Protein AF-A0A2H0ETS0-F1 (afdb_monomer_lite)

Foldseek 3Di:
DDPVVVVVVVCCVPPVVVCVVPDPDLPVVQVVLLVCQVVPQDAPPQWDWDWDDDVVTDIDIAHPDADPPDDDDDDDDDPVRHDDCSNCVRVRNVVRVVPD

Radius of gyration: 15.78 Å; chains: 1; bounding box: 28×43×41 Å

Secondary structure (DSSP, 8-state):
--HHHHHHHHHIIIIIHHHHHT---HHHHHHHHHHHHHHH-PPPTTEEEEEE-SSS-EEEEEES---TT--------STTTS--HHHHHHHHHHHHHHH-

pLDDT: mean 93.62, std 4.69, range [65.69, 97.56]

Sequence (100 aa):
MSLQLSALSLFLRLVNKPGLARASDLSALRARLERIAPLVFRAPPGAVFAEEAGPPHLLWARVGETAPGRAILYLHGGGFVMGSPRTHRHLAAALAGAAG

Structure (mmCIF, N/CA/C/O backbone):
data_AF-A0A2H0ETS0-F1
#
_entry.id   AF-A0A2H0ETS0-F1
#
loop_
_atom_site.group_PDB
_atom_site.id
_atom_site.type_symbol
_atom_site.label_atom_id
_atom_site.label_alt_id
_atom_site.label_comp_id
_atom_site.label_asym_id
_atom_site.label_entity_id
_atom_site.label_seq_id
_atom_site.pdbx_PDB_ins_code
_atom_site.Cartn_x
_atom_site.Cartn_y
_atom_site.Cartn_z
_atom_site.occupancy
_atom_site.B_iso_or_equiv
_atom_site.auth_seq_id
_atom_site.auth_comp_id
_atom_site.auth_asym_id
_atom_site.auth_atom_id
_atom_site.pdbx_PDB_model_num
ATOM 1 N N . MET A 1 1 ? -5.845 25.483 -5.463 1.00 65.81 1 MET A N 1
ATOM 2 C CA . MET A 1 1 ? -5.244 24.184 -5.848 1.00 65.81 1 MET A CA 1
ATOM 3 C C . MET A 1 1 ? -3.802 24.148 -5.368 1.00 65.81 1 MET A C 1
ATOM 5 O O . MET A 1 1 ? -3.111 25.139 -5.553 1.00 65.81 1 MET A O 1
ATOM 9 N N . SER A 1 2 ? -3.354 23.062 -4.729 1.00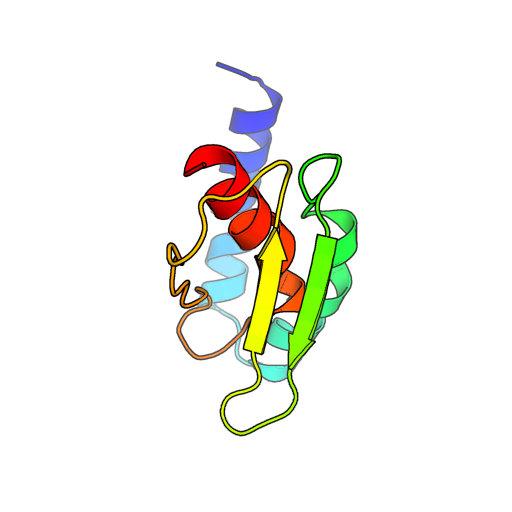 93.50 2 SER A N 1
ATOM 10 C CA . SER A 1 2 ? -1.958 22.949 -4.277 1.00 93.50 2 SER A CA 1
ATOM 11 C C . SER A 1 2 ? -1.025 22.750 -5.475 1.00 93.50 2 SER A C 1
ATOM 13 O O . SER A 1 2 ? -1.223 21.816 -6.253 1.00 93.50 2 SER A O 1
ATOM 15 N N . LEU A 1 3 ? 0.008 23.593 -5.606 1.00 95.06 3 LEU A N 1
ATOM 16 C CA . LEU A 1 3 ? 1.050 23.447 -6.635 1.00 95.06 3 LEU A CA 1
ATOM 17 C C . LEU A 1 3 ? 1.716 22.066 -6.575 1.00 95.06 3 LEU A C 1
ATOM 19 O O . LEU A 1 3 ? 2.038 21.492 -7.612 1.00 95.06 3 LEU A O 1
ATOM 23 N N . GLN A 1 4 ? 1.848 21.499 -5.372 1.00 93.38 4 GLN A N 1
ATOM 24 C CA . GLN A 1 4 ? 2.396 20.158 -5.167 1.00 93.38 4 GLN A CA 1
ATOM 25 C C . GLN A 1 4 ? 1.523 19.088 -5.834 1.00 93.38 4 GLN A C 1
ATOM 27 O O . GLN A 1 4 ? 2.041 18.206 -6.515 1.00 93.38 4 GLN A O 1
ATOM 32 N N . LEU A 1 5 ? 0.195 19.184 -5.693 1.00 94.19 5 LEU A N 1
ATOM 33 C CA . LEU A 1 5 ? -0.741 18.241 -6.313 1.00 94.19 5 LEU A CA 1
ATOM 34 C C . LEU A 1 5 ? -0.769 18.386 -7.836 1.00 94.19 5 LEU A C 1
ATOM 36 O O . LEU A 1 5 ? -0.839 17.377 -8.540 1.00 94.19 5 LEU A O 1
ATOM 40 N N . SER A 1 6 ? -0.681 19.613 -8.351 1.00 96.38 6 SER A N 1
ATOM 41 C CA . SER A 1 6 ? -0.594 19.861 -9.793 1.00 96.38 6 SER A CA 1
ATOM 42 C C . SER A 1 6 ? 0.695 19.284 -10.384 1.00 96.38 6 SER A C 1
ATOM 44 O O . SER A 1 6 ? 0.638 18.568 -11.385 1.00 96.38 6 SER A O 1
ATOM 46 N N . ALA A 1 7 ? 1.841 19.515 -9.736 1.00 96.69 7 ALA A N 1
ATOM 47 C CA . ALA A 1 7 ? 3.130 18.963 -10.151 1.00 96.69 7 ALA A CA 1
ATOM 48 C C . ALA A 1 7 ? 3.143 17.426 -10.095 1.00 96.69 7 ALA A C 1
ATOM 50 O O . ALA A 1 7 ? 3.534 16.776 -11.066 1.00 96.69 7 ALA A O 1
ATOM 51 N N . LEU A 1 8 ? 2.641 16.833 -9.005 1.00 95.06 8 LEU A N 1
ATOM 52 C CA . LEU A 1 8 ? 2.501 15.382 -8.878 1.00 95.06 8 LEU A CA 1
ATOM 53 C C . LEU A 1 8 ? 1.590 14.817 -9.972 1.00 95.06 8 LEU A C 1
ATOM 55 O O . LEU A 1 8 ? 1.938 13.834 -10.620 1.00 95.06 8 LEU A O 1
ATOM 59 N N . SER A 1 9 ? 0.444 15.449 -10.218 1.00 96.62 9 SER A N 1
ATOM 60 C CA . SER A 1 9 ? -0.494 15.018 -11.258 1.00 96.62 9 SER A CA 1
ATOM 61 C C . SER A 1 9 ? 0.141 15.048 -12.645 1.00 96.62 9 SER A C 1
ATOM 63 O O . SER A 1 9 ? -0.047 14.111 -13.423 1.00 96.62 9 SER A O 1
ATOM 65 N N . LEU A 1 10 ? 0.907 16.097 -12.958 1.00 97.56 10 LEU A N 1
ATOM 66 C CA . LEU A 1 10 ? 1.633 16.210 -14.219 1.00 97.56 10 LEU A CA 1
ATOM 67 C C . LEU A 1 10 ? 2.687 15.103 -14.348 1.00 97.56 10 LEU A C 1
ATOM 69 O O . LEU A 1 10 ? 2.710 14.395 -15.354 1.00 97.56 10 LEU A O 1
ATOM 73 N N . PHE A 1 11 ? 3.492 14.888 -13.306 1.00 96.50 11 PHE A N 1
ATOM 74 C CA . PHE A 1 11 ? 4.481 13.811 -13.258 1.00 96.50 11 PHE A CA 1
ATOM 75 C C . PHE A 1 11 ? 3.841 12.430 -13.459 1.00 96.50 11 PHE A C 1
ATOM 77 O O . PHE A 1 11 ? 4.308 11.633 -14.273 1.00 96.50 11 PHE A O 1
ATOM 84 N N . LEU A 1 12 ? 2.731 12.146 -12.772 1.00 95.75 12 LEU A N 1
ATOM 85 C CA . LEU A 1 12 ? 2.019 10.878 -12.918 1.00 95.75 12 LEU A CA 1
ATOM 86 C C . LEU A 1 12 ? 1.508 10.676 -14.349 1.00 95.75 12 LEU A C 1
ATOM 88 O O . LEU A 1 12 ? 1.594 9.568 -14.879 1.00 95.75 12 LEU A O 1
ATOM 92 N N . ARG A 1 13 ? 1.000 11.733 -14.991 1.00 97.00 13 ARG A N 1
ATOM 93 C CA . ARG A 1 13 ? 0.489 11.672 -16.367 1.00 97.00 13 ARG A CA 1
ATOM 94 C C . ARG A 1 13 ? 1.591 11.485 -17.401 1.00 97.00 13 ARG A C 1
ATOM 96 O O . ARG A 1 13 ? 1.400 10.691 -18.315 1.00 97.00 13 ARG A O 1
ATOM 103 N N . LEU A 1 14 ? 2.701 12.205 -17.268 1.00 97.50 14 LEU A N 1
ATOM 104 C CA . LEU A 1 14 ? 3.748 12.239 -18.291 1.00 97.50 14 LEU A CA 1
ATOM 105 C C . LEU A 1 14 ? 4.810 11.153 -18.111 1.00 97.50 14 LEU A C 1
ATOM 107 O O . LEU A 1 14 ? 5.364 10.680 -19.097 1.00 97.50 14 LEU A O 1
ATOM 111 N N . VAL A 1 15 ? 5.084 10.736 -16.874 1.00 95.19 15 VAL A N 1
ATOM 112 C CA . VAL A 1 15 ? 6.168 9.792 -16.566 1.00 95.19 15 VAL A CA 1
ATOM 113 C C . VAL A 1 15 ? 5.617 8.443 -16.130 1.00 95.19 15 VAL A C 1
ATOM 115 O O . VAL A 1 15 ? 5.957 7.413 -16.710 1.00 95.19 15 VAL A O 1
ATOM 118 N N . ASN A 1 16 ? 4.751 8.425 -15.113 1.00 94.31 16 ASN A N 1
ATOM 119 C CA . ASN A 1 16 ? 4.323 7.165 -14.506 1.00 94.31 16 ASN A CA 1
ATOM 120 C C . ASN A 1 16 ? 3.404 6.357 -15.439 1.00 94.31 16 ASN A C 1
ATOM 122 O O . ASN A 1 16 ? 3.721 5.212 -15.754 1.00 94.31 16 ASN A O 1
ATOM 126 N N . LYS A 1 17 ? 2.318 6.957 -15.947 1.00 93.44 17 LYS A N 1
ATOM 127 C CA . LYS A 1 17 ? 1.341 6.263 -16.806 1.00 93.44 17 LYS A CA 1
ATOM 128 C C . LYS A 1 17 ? 1.957 5.658 -18.079 1.00 93.44 17 LYS A C 1
ATOM 130 O O . LYS A 1 17 ? 1.723 4.473 -18.312 1.00 93.44 17 LYS A O 1
ATOM 135 N N . PRO A 1 18 ? 2.760 6.382 -18.886 1.00 94.56 18 PRO A N 1
ATOM 136 C CA . PRO A 1 18 ? 3.358 5.795 -20.084 1.00 94.56 18 PRO A CA 1
ATOM 137 C C . PRO A 1 18 ? 4.403 4.727 -19.750 1.00 94.56 18 PRO A C 1
ATOM 139 O O . PRO A 1 18 ? 4.539 3.761 -20.493 1.00 94.56 18 PRO A O 1
ATOM 142 N N . GLY A 1 19 ? 5.124 4.881 -18.632 1.00 91.94 19 GLY A N 1
ATOM 143 C CA . GLY A 1 19 ? 6.058 3.867 -18.144 1.00 91.94 19 GLY A CA 1
ATOM 144 C C . GLY A 1 19 ? 5.358 2.558 -17.778 1.00 91.94 19 GLY A C 1
ATOM 145 O O . GLY A 1 19 ? 5.835 1.494 -18.151 1.00 91.94 19 GLY A O 1
ATOM 146 N N . LEU A 1 20 ? 4.200 2.634 -17.113 1.00 92.06 20 LEU A N 1
ATOM 147 C CA . LEU A 1 20 ? 3.369 1.464 -16.815 1.00 92.06 20 LEU A CA 1
ATOM 148 C C . LEU A 1 20 ? 2.802 0.824 -18.086 1.00 92.06 20 LEU A C 1
ATOM 150 O O . LEU A 1 20 ? 2.859 -0.390 -18.228 1.00 92.06 20 LEU A O 1
ATOM 154 N N . ALA A 1 21 ? 2.296 1.630 -19.023 1.00 92.38 21 ALA A N 1
ATOM 155 C CA . ALA A 1 21 ? 1.708 1.132 -20.269 1.00 92.38 21 ALA A CA 1
ATOM 156 C C . ALA A 1 21 ? 2.720 0.407 -21.174 1.00 92.38 21 ALA A C 1
ATOM 158 O O . ALA A 1 21 ? 2.333 -0.443 -21.968 1.00 92.38 21 ALA A O 1
ATOM 159 N N . ARG A 1 22 ? 4.008 0.751 -21.067 1.00 93.12 22 ARG 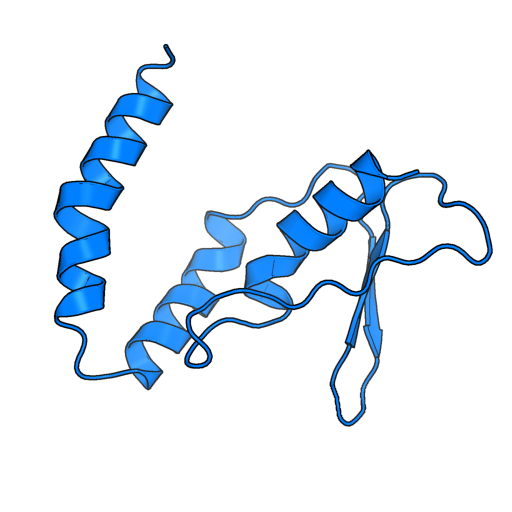A N 1
ATOM 160 C CA . ARG A 1 22 ? 5.101 0.141 -21.840 1.00 93.12 22 ARG A CA 1
ATOM 161 C C . ARG A 1 22 ? 5.882 -0.919 -21.061 1.00 93.12 22 ARG A C 1
ATOM 163 O O . ARG A 1 22 ? 6.862 -1.440 -21.585 1.00 93.12 22 ARG A O 1
ATOM 170 N N . ALA A 1 23 ? 5.509 -1.205 -19.813 1.00 92.06 23 ALA A N 1
ATOM 171 C CA . ALA A 1 23 ? 6.234 -2.162 -18.990 1.00 92.06 23 ALA A CA 1
ATOM 172 C C . ALA A 1 23 ? 6.079 -3.580 -19.560 1.00 92.06 23 ALA A C 1
ATOM 174 O O . ALA A 1 23 ? 4.976 -4.114 -19.615 1.00 92.06 23 ALA A O 1
ATOM 175 N N . SER A 1 24 ? 7.195 -4.190 -19.958 1.00 93.38 24 SER A N 1
ATOM 176 C CA . SER A 1 24 ? 7.253 -5.586 -20.408 1.00 93.38 24 SER A CA 1
ATOM 177 C C . SER A 1 24 ? 7.605 -6.562 -19.281 1.00 93.38 24 SER A C 1
ATOM 179 O O . SER A 1 24 ? 7.307 -7.747 -19.383 1.00 93.38 24 SER A O 1
ATOM 181 N N . ASP A 1 25 ? 8.205 -6.068 -18.193 1.00 95.44 25 ASP A N 1
ATOM 182 C CA . ASP A 1 25 ? 8.606 -6.865 -17.032 1.00 95.44 25 ASP A CA 1
ATOM 183 C C . ASP A 1 25 ? 7.752 -6.522 -15.799 1.00 95.44 25 ASP A C 1
ATOM 185 O O . ASP A 1 25 ? 7.957 -5.516 -15.108 1.00 95.44 25 ASP A O 1
ATOM 189 N N . LEU A 1 26 ? 6.781 -7.394 -15.512 1.00 93.69 26 LEU A N 1
ATOM 190 C CA . LEU A 1 26 ? 5.891 -7.269 -14.355 1.00 93.69 26 LEU A CA 1
ATOM 191 C C . LEU A 1 26 ? 6.613 -7.519 -13.025 1.00 93.69 26 LEU A C 1
ATOM 193 O O . LEU A 1 26 ? 6.242 -6.932 -12.007 1.00 93.69 26 LEU A O 1
ATOM 197 N N . SER A 1 27 ? 7.651 -8.353 -13.014 1.00 95.62 27 SER A N 1
ATOM 198 C CA . SER A 1 27 ? 8.433 -8.648 -11.811 1.00 95.62 27 SER A CA 1
ATOM 199 C C . SER A 1 27 ? 9.259 -7.435 -11.397 1.00 95.62 27 SER A C 1
ATOM 201 O O . SER A 1 27 ? 9.248 -7.050 -10.224 1.00 95.62 27 SER A O 1
ATOM 203 N N . ALA A 1 28 ? 9.895 -6.760 -12.358 1.00 94.69 28 ALA A N 1
ATOM 204 C CA . ALA A 1 28 ? 10.578 -5.494 -12.110 1.00 94.69 28 ALA A CA 1
ATOM 205 C C . ALA A 1 28 ? 9.606 -4.407 -11.628 1.00 94.69 28 ALA A C 1
ATOM 207 O O . ALA A 1 28 ? 9.927 -3.650 -10.705 1.00 94.69 28 ALA A O 1
ATOM 208 N N . LEU A 1 2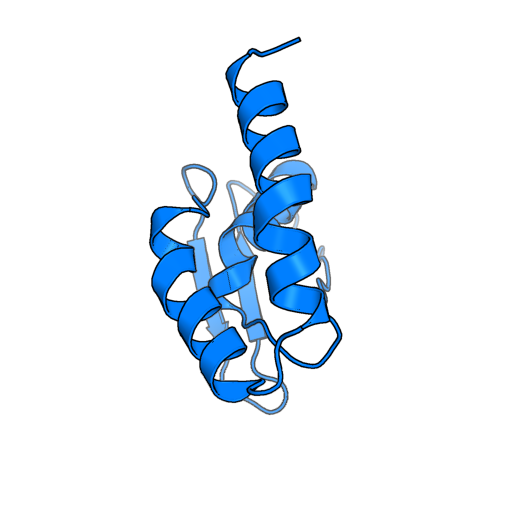9 ? 8.402 -4.347 -12.206 1.00 94.00 29 LEU A N 1
ATOM 209 C CA . LEU A 1 29 ? 7.373 -3.399 -11.789 1.00 94.00 29 LEU A CA 1
ATOM 210 C C . LEU A 1 29 ? 6.915 -3.640 -10.340 1.00 94.00 29 LEU A C 1
ATOM 212 O O . LEU A 1 29 ? 6.887 -2.697 -9.543 1.00 94.00 29 LEU A O 1
ATOM 216 N N . ARG A 1 30 ? 6.633 -4.899 -9.978 1.00 96.00 30 ARG A N 1
ATOM 217 C CA . ARG A 1 30 ? 6.336 -5.320 -8.597 1.00 96.00 30 ARG A CA 1
ATOM 218 C C . ARG A 1 30 ? 7.448 -4.902 -7.640 1.00 96.00 30 ARG A C 1
ATOM 220 O O . ARG A 1 30 ? 7.190 -4.195 -6.668 1.00 96.00 30 ARG A O 1
ATOM 227 N N . ALA A 1 31 ? 8.689 -5.283 -7.943 1.00 96.06 31 ALA A N 1
ATOM 228 C CA . ALA A 1 31 ? 9.845 -5.001 -7.096 1.00 96.06 31 ALA A CA 1
ATOM 229 C C . ALA A 1 31 ? 10.078 -3.495 -6.909 1.00 96.06 31 ALA A C 1
ATOM 231 O O . ALA A 1 31 ? 10.429 -3.042 -5.817 1.00 96.06 31 ALA A O 1
ATOM 232 N N . ARG A 1 32 ? 9.856 -2.696 -7.961 1.00 94.50 32 ARG A N 1
ATOM 233 C CA . ARG A 1 32 ? 9.933 -1.236 -7.879 1.00 94.50 32 ARG A CA 1
ATOM 234 C C . ARG A 1 32 ? 8.896 -0.684 -6.907 1.00 94.50 32 ARG A C 1
ATOM 236 O O . ARG A 1 32 ? 9.267 0.130 -6.064 1.00 94.50 32 ARG A O 1
ATOM 243 N N . LEU A 1 33 ? 7.635 -1.106 -7.018 1.00 95.50 33 LEU A N 1
ATOM 244 C CA . LEU A 1 33 ? 6.566 -0.642 -6.132 1.00 95.50 33 LEU A CA 1
ATOM 245 C C . LEU A 1 33 ? 6.857 -1.005 -4.668 1.00 95.50 33 LEU A C 1
ATOM 247 O O . LEU A 1 33 ? 6.791 -0.131 -3.806 1.00 95.50 33 LEU A O 1
ATOM 251 N N . GLU A 1 34 ? 7.267 -2.246 -4.398 1.00 96.69 34 GLU A N 1
ATOM 252 C CA . GLU A 1 34 ? 7.662 -2.705 -3.056 1.00 96.69 34 GLU A CA 1
ATOM 253 C C . GLU A 1 34 ? 8.784 -1.866 -2.441 1.00 96.69 34 GLU A C 1
ATOM 255 O O . GLU A 1 34 ? 8.759 -1.523 -1.250 1.00 96.69 34 GLU A O 1
ATOM 260 N N . ARG A 1 35 ? 9.780 -1.521 -3.262 1.00 96.19 35 ARG A N 1
ATOM 261 C CA . ARG A 1 35 ? 10.945 -0.745 -2.839 1.00 96.19 35 ARG A CA 1
ATOM 262 C C . ARG A 1 35 ? 10.571 0.687 -2.475 1.00 96.19 35 ARG A C 1
ATOM 264 O O . ARG A 1 35 ? 11.051 1.186 -1.462 1.00 96.19 35 ARG A O 1
ATOM 271 N N . ILE A 1 36 ? 9.729 1.341 -3.278 1.00 95.25 36 ILE A N 1
ATOM 272 C CA . ILE A 1 36 ? 9.371 2.750 -3.054 1.00 95.25 36 ILE A CA 1
ATOM 273 C C . ILE A 1 36 ? 8.262 2.930 -2.019 1.00 95.25 36 ILE A C 1
ATOM 275 O O . ILE A 1 36 ? 8.221 3.974 -1.375 1.00 95.25 36 ILE A O 1
ATOM 279 N N . ALA A 1 37 ? 7.386 1.936 -1.834 1.00 95.75 37 ALA A N 1
ATOM 280 C CA . ALA A 1 37 ? 6.222 2.015 -0.956 1.00 95.75 37 ALA A CA 1
ATOM 281 C C . ALA A 1 37 ? 6.486 2.632 0.432 1.00 95.75 37 ALA A C 1
ATOM 283 O O . ALA A 1 37 ? 5.783 3.582 0.771 1.00 95.75 37 ALA A O 1
ATOM 284 N N . PRO A 1 38 ? 7.490 2.197 1.223 1.00 91.50 38 PRO A N 1
ATOM 285 C CA . PRO A 1 38 ? 7.723 2.774 2.551 1.00 91.50 38 PRO A CA 1
ATOM 286 C C . PRO A 1 38 ? 8.155 4.248 2.525 1.00 91.50 38 PRO A C 1
ATOM 288 O O . PRO A 1 38 ? 8.030 4.933 3.535 1.00 91.50 38 PRO A O 1
ATOM 291 N N . LEU A 1 39 ? 8.665 4.740 1.393 1.00 92.19 39 LEU A N 1
ATOM 292 C CA . LEU A 1 39 ? 9.129 6.120 1.238 1.00 92.19 39 LEU A CA 1
ATOM 293 C C . LEU A 1 39 ? 7.990 7.061 0.836 1.00 92.19 39 LEU A C 1
ATOM 295 O O . LEU A 1 39 ? 7.949 8.211 1.274 1.00 92.19 39 LEU A O 1
ATOM 299 N N . VAL A 1 40 ? 7.079 6.576 -0.011 1.00 92.88 40 VAL A N 1
ATOM 300 C CA . VAL A 1 40 ? 6.030 7.400 -0.633 1.00 92.88 40 VAL A CA 1
ATOM 301 C C . VAL A 1 40 ? 4.677 7.274 0.060 1.00 92.88 40 VAL A C 1
ATOM 303 O O . VAL A 1 40 ? 3.896 8.221 0.041 1.00 92.88 40 VAL A O 1
ATOM 306 N N . PHE A 1 41 ? 4.401 6.137 0.701 1.00 95.38 41 PHE A N 1
ATOM 307 C CA . PHE A 1 41 ? 3.109 5.845 1.308 1.00 95.38 41 PHE A CA 1
ATOM 308 C C . PHE A 1 41 ? 3.206 5.822 2.830 1.00 95.38 41 PHE A C 1
ATOM 310 O O . PHE A 1 41 ? 3.581 4.824 3.450 1.00 95.38 41 PHE A O 1
ATOM 317 N N . ARG A 1 42 ? 2.851 6.950 3.443 1.00 95.19 42 ARG A N 1
ATOM 318 C CA . ARG A 1 42 ? 2.877 7.113 4.897 1.00 95.19 42 ARG A CA 1
ATOM 319 C C . ARG A 1 42 ? 1.537 6.705 5.493 1.00 95.19 42 ARG A C 1
ATOM 321 O O . ARG A 1 42 ? 0.498 7.198 5.067 1.00 95.19 42 ARG A O 1
ATOM 328 N N . ALA A 1 43 ? 1.577 5.802 6.468 1.00 95.88 43 ALA A N 1
ATOM 329 C CA . ALA A 1 43 ? 0.404 5.464 7.263 1.00 95.88 43 ALA A CA 1
ATOM 330 C C . ALA A 1 43 ? -0.007 6.657 8.149 1.00 95.88 43 ALA A C 1
ATOM 332 O O . ALA A 1 43 ? 0.863 7.452 8.525 1.00 95.88 43 ALA A O 1
ATOM 333 N N . PRO A 1 44 ? -1.302 6.792 8.489 1.00 95.56 44 PRO A N 1
ATOM 334 C CA . PRO A 1 44 ? -1.740 7.790 9.455 1.00 95.56 44 PRO A CA 1
ATOM 335 C C . PRO A 1 44 ? -1.081 7.556 10.831 1.00 95.56 44 PRO A C 1
ATOM 337 O O . PRO A 1 44 ? -0.762 6.411 11.173 1.00 95.56 44 PRO A O 1
ATOM 340 N N . PRO A 1 45 ? -0.866 8.617 11.633 1.00 94.81 45 PRO A N 1
ATOM 341 C CA . PRO A 1 45 ? -0.365 8.481 12.999 1.00 94.81 45 PRO A CA 1
ATOM 342 C C . PRO A 1 45 ? -1.225 7.521 13.831 1.00 94.81 45 PRO A C 1
ATOM 344 O O . PRO A 1 45 ? -2.447 7.518 13.711 1.00 94.81 45 PRO A O 1
ATOM 347 N N . GLY A 1 46 ? -0.587 6.705 14.674 1.00 94.88 46 GLY A N 1
ATOM 348 C CA . GLY A 1 46 ? -1.287 5.735 15.526 1.00 94.88 46 GLY A CA 1
ATOM 349 C C . GLY A 1 46 ? -1.760 4.464 14.812 1.00 94.88 46 GLY A C 1
ATOM 350 O O . GLY A 1 46 ? -2.424 3.640 15.436 1.00 94.88 46 GLY A O 1
ATOM 351 N N . ALA A 1 47 ? -1.417 4.271 13.533 1.00 96.56 47 ALA A N 1
ATOM 352 C CA . ALA A 1 47 ? -1.702 3.025 12.832 1.00 96.56 47 ALA A CA 1
ATOM 353 C C . ALA A 1 47 ? -0.948 1.838 13.443 1.00 96.56 47 ALA A C 1
ATOM 355 O O . ALA A 1 47 ? 0.280 1.856 13.558 1.00 96.56 47 ALA A O 1
ATOM 356 N N . VAL A 1 48 ? -1.689 0.780 13.771 1.00 96.31 48 VAL A N 1
ATOM 357 C CA . VAL A 1 48 ? -1.149 -0.500 14.235 1.00 96.31 48 VAL A CA 1
ATOM 358 C C . VAL A 1 48 ? -1.487 -1.576 13.213 1.00 96.31 48 VAL A C 1
ATOM 360 O O . VAL A 1 48 ? -2.612 -1.644 12.713 1.00 96.31 48 VAL A O 1
ATOM 363 N N . PHE A 1 49 ? -0.498 -2.415 12.912 1.00 96.06 49 PHE A N 1
ATOM 364 C CA . PHE A 1 49 ? -0.600 -3.480 11.923 1.00 96.06 49 PHE A CA 1
ATOM 365 C C . PHE A 1 49 ? -0.329 -4.835 12.569 1.00 96.06 49 PHE A C 1
ATOM 367 O O . PHE A 1 49 ? 0.593 -4.955 13.374 1.00 96.06 49 PHE A O 1
ATOM 374 N N . ALA A 1 50 ? -1.106 -5.844 12.189 1.00 95.94 50 ALA A N 1
ATOM 375 C CA . AL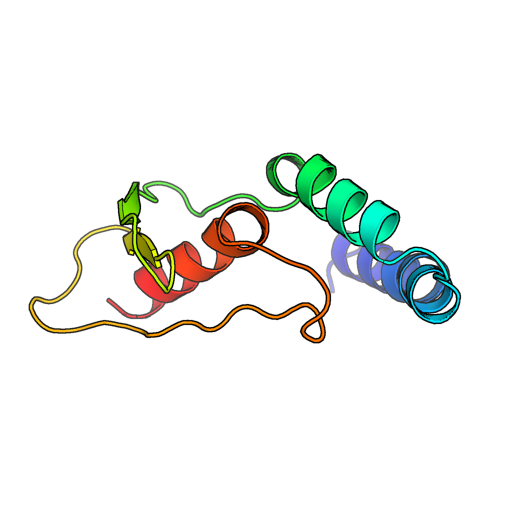A A 1 50 ? -0.850 -7.238 12.526 1.00 95.94 50 ALA A CA 1
ATOM 376 C C . ALA A 1 50 ? -1.017 -8.094 11.270 1.00 95.94 50 ALA A C 1
ATOM 378 O O . ALA A 1 50 ? -1.977 -7.918 10.523 1.00 95.94 50 ALA A O 1
ATOM 379 N N . GLU A 1 51 ? -0.071 -8.993 11.030 1.00 95.06 51 GLU A N 1
ATOM 380 C CA . GLU A 1 51 ? -0.152 -9.942 9.925 1.00 95.06 51 GLU A CA 1
ATOM 381 C C . GLU A 1 51 ? -0.701 -11.271 10.422 1.00 95.06 51 GLU A C 1
ATOM 383 O O . GLU A 1 51 ? -0.352 -11.735 11.508 1.00 95.06 51 GLU A O 1
ATOM 388 N N . GLU A 1 52 ? -1.544 -11.884 9.605 1.00 94.06 52 GLU A N 1
ATOM 389 C CA . GLU A 1 52 ? -2.080 -13.213 9.836 1.00 94.06 52 GLU A CA 1
ATOM 390 C C . GLU A 1 52 ? -1.652 -14.105 8.673 1.00 94.06 52 GLU A C 1
ATOM 392 O O . GLU A 1 52 ? -1.976 -13.864 7.503 1.00 94.06 52 GLU A O 1
ATOM 397 N N . ALA A 1 53 ? -0.846 -15.111 9.004 1.00 90.25 53 ALA A N 1
ATOM 398 C CA . ALA A 1 53 ? -0.370 -16.084 8.040 1.00 90.25 53 ALA A CA 1
ATOM 399 C C . ALA A 1 53 ? -1.498 -17.053 7.673 1.00 90.25 53 ALA A C 1
ATOM 401 O O . ALA A 1 53 ? -2.203 -17.562 8.540 1.00 90.25 53 ALA A O 1
ATOM 402 N N . GLY A 1 54 ? -1.629 -17.346 6.385 1.00 89.94 54 GLY A N 1
ATOM 403 C CA . GLY A 1 54 ? -2.628 -18.272 5.871 1.00 89.94 54 GLY A CA 1
ATOM 404 C C . GLY A 1 54 ? -2.847 -18.067 4.375 1.00 89.94 54 GLY A C 1
ATOM 405 O O . GLY A 1 54 ? -2.283 -17.138 3.795 1.00 89.94 54 GLY A O 1
ATOM 406 N N . PRO A 1 55 ? -3.615 -18.946 3.719 1.00 88.69 55 PRO A N 1
ATOM 407 C CA . PRO A 1 55 ? -4.179 -18.693 2.402 1.00 88.69 55 PRO A CA 1
ATOM 408 C C . PRO A 1 55 ? -5.642 -18.209 2.538 1.00 88.69 55 PRO A C 1
ATOM 410 O O . PRO A 1 55 ? -6.513 -19.024 2.840 1.00 88.69 55 PRO A O 1
ATOM 413 N N . PRO A 1 56 ? -5.954 -16.921 2.286 1.00 88.94 56 PRO A N 1
ATOM 414 C CA . PRO A 1 56 ? -5.052 -15.835 1.891 1.00 88.94 56 PRO A CA 1
ATOM 415 C C . PRO A 1 56 ? -4.285 -15.226 3.077 1.00 88.94 56 PRO A C 1
ATOM 417 O O . PRO A 1 56 ? -4.730 -15.298 4.218 1.00 88.94 56 PRO A O 1
ATOM 420 N N . HIS A 1 57 ? -3.139 -14.595 2.793 1.00 90.69 57 HIS A N 1
ATOM 421 C CA . HIS A 1 57 ? -2.400 -13.809 3.788 1.00 90.69 57 HIS A CA 1
ATOM 422 C C . HIS A 1 57 ? -3.175 -12.524 4.061 1.00 90.69 57 HIS A C 1
ATOM 424 O O . HIS A 1 57 ? -3.590 -11.842 3.1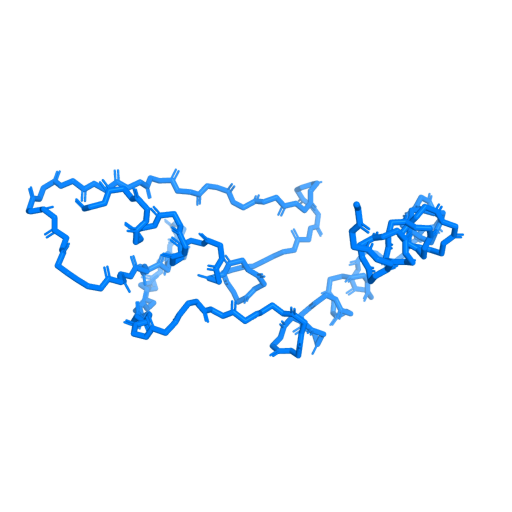17 1.00 90.69 57 HIS A O 1
ATOM 430 N N . LEU A 1 58 ? -3.381 -12.205 5.338 1.00 94.69 58 LEU A N 1
ATOM 431 C CA . LEU A 1 58 ? -4.157 -11.042 5.756 1.00 94.69 58 LEU A CA 1
ATOM 432 C C . LEU A 1 58 ? -3.283 -10.054 6.526 1.00 94.69 58 LEU A C 1
ATOM 434 O O . LEU A 1 58 ? -2.366 -10.418 7.262 1.00 94.69 58 LEU A O 1
ATOM 438 N N . LEU A 1 59 ? -3.614 -8.773 6.376 1.00 96.56 59 LEU A N 1
ATOM 439 C CA . LEU A 1 59 ? -3.072 -7.694 7.188 1.00 96.56 59 LEU A CA 1
ATOM 440 C C . LEU A 1 59 ? -4.229 -6.956 7.845 1.00 96.56 59 LEU A C 1
ATOM 442 O O . LEU A 1 59 ? -5.054 -6.335 7.174 1.00 96.56 59 LEU A O 1
ATOM 446 N N . TRP A 1 60 ? -4.249 -7.000 9.168 1.00 96.06 60 TRP A N 1
ATOM 447 C CA . TRP A 1 60 ? -5.138 -6.213 9.999 1.00 96.06 60 TRP A CA 1
ATOM 448 C C . TRP A 1 60 ? -4.527 -4.834 10.214 1.00 96.06 60 TRP A C 1
ATOM 450 O O . TRP A 1 60 ? -3.378 -4.713 10.644 1.00 96.06 60 TRP A O 1
ATOM 460 N N . ALA A 1 61 ? -5.301 -3.793 9.926 1.00 96.12 61 ALA A N 1
ATOM 461 C CA . ALA A 1 61 ? -4.942 -2.408 10.194 1.00 96.12 61 ALA A CA 1
ATOM 462 C C . ALA A 1 61 ? -5.976 -1.796 11.140 1.00 96.12 61 ALA A C 1
ATOM 464 O O . ALA A 1 61 ? -7.177 -1.939 10.922 1.00 96.12 61 ALA A O 1
ATOM 465 N N . ARG A 1 62 ? -5.503 -1.097 12.171 1.00 95.44 62 ARG A N 1
ATOM 466 C CA . ARG A 1 62 ? -6.343 -0.338 13.106 1.00 95.44 62 ARG A CA 1
ATOM 467 C C . ARG A 1 62 ? -5.745 1.043 13.346 1.00 95.44 62 ARG A C 1
ATOM 469 O O . ARG A 1 62 ? -4.521 1.190 13.327 1.00 95.44 62 ARG A O 1
ATOM 476 N N . VAL A 1 63 ? -6.595 2.033 13.588 1.00 94.62 63 VAL A N 1
ATOM 477 C CA . VAL A 1 63 ? -6.203 3.392 13.984 1.00 94.62 63 VAL A CA 1
ATOM 478 C C . VAL A 1 63 ? -7.209 3.867 15.025 1.00 94.62 63 VAL A C 1
ATOM 480 O O . VAL A 1 63 ? -8.392 3.932 14.720 1.00 94.62 63 VAL A O 1
ATOM 483 N N . GLY A 1 64 ? -6.747 4.208 16.229 1.00 89.44 64 GLY A N 1
ATOM 484 C CA . GLY A 1 64 ? -7.636 4.637 17.314 1.00 89.44 64 GLY A CA 1
ATOM 485 C C . GLY A 1 64 ? -8.554 3.524 17.836 1.00 89.44 64 GLY A C 1
ATOM 486 O O . GLY A 1 64 ? -8.230 2.338 17.731 1.00 89.44 64 GLY A O 1
ATOM 487 N N . GLU A 1 65 ? -9.674 3.924 18.439 1.00 87.25 65 GLU A N 1
ATOM 488 C CA . GLU A 1 65 ? -10.714 3.006 18.909 1.00 87.25 65 GLU A CA 1
ATOM 489 C C . GLU A 1 65 ? -11.573 2.530 17.736 1.00 87.25 65 GLU A C 1
ATOM 491 O O . GLU A 1 65 ? -12.122 3.345 17.001 1.00 87.25 65 GLU A O 1
ATOM 496 N N . THR A 1 66 ? -11.698 1.210 17.586 1.00 85.88 66 THR A N 1
ATOM 497 C CA . THR A 1 66 ? -12.519 0.574 16.548 1.00 85.88 66 THR A CA 1
ATOM 498 C C . THR A 1 66 ? -13.708 -0.144 17.173 1.00 85.88 66 THR A C 1
ATOM 500 O O . THR A 1 66 ? -13.530 -0.870 18.158 1.00 85.88 66 THR A O 1
ATOM 503 N N . ALA A 1 67 ? -14.903 -0.007 16.596 1.00 86.81 67 ALA A N 1
ATOM 504 C CA . ALA A 1 67 ? -16.104 -0.655 17.124 1.00 86.81 67 ALA A CA 1
ATOM 505 C C . ALA A 1 67 ? -16.012 -2.202 17.084 1.00 86.81 67 ALA A C 1
ATOM 507 O O . ALA A 1 67 ? -15.722 -2.775 16.027 1.00 86.81 67 ALA A O 1
ATOM 508 N N . PRO A 1 68 ? -16.315 -2.913 18.191 1.00 87.44 68 PRO A N 1
ATOM 509 C CA . PRO A 1 68 ? -16.323 -4.374 18.204 1.00 87.44 68 PRO A CA 1
ATOM 510 C C . PRO A 1 68 ? -17.255 -4.960 17.135 1.00 87.44 68 PRO A C 1
ATOM 512 O O . PRO A 1 68 ? -18.380 -4.498 16.948 1.00 87.44 68 PRO A O 1
ATOM 515 N N . GLY A 1 69 ? -16.790 -5.997 16.434 1.00 90.25 69 GLY A N 1
ATOM 516 C CA . GLY A 1 69 ? -17.579 -6.701 15.417 1.00 90.25 69 GLY A CA 1
ATOM 517 C C . GLY A 1 69 ? -17.731 -5.968 14.079 1.00 90.25 69 GLY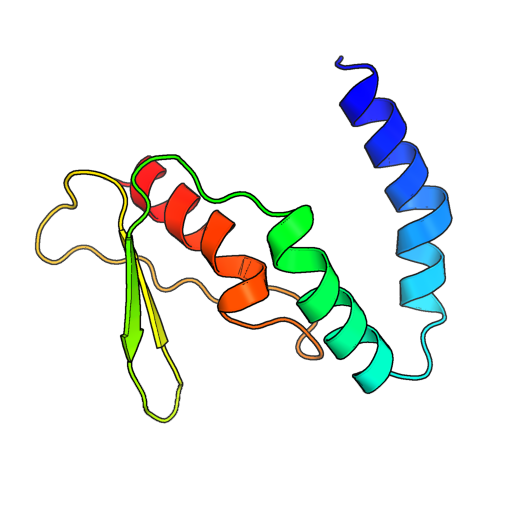 A C 1
ATOM 518 O O . GLY A 1 69 ? -18.433 -6.469 13.203 1.00 90.25 69 GLY A O 1
ATOM 519 N N . ARG A 1 70 ? -17.077 -4.815 13.882 1.00 92.50 70 ARG A N 1
ATOM 520 C CA . ARG A 1 70 ? -17.027 -4.119 12.589 1.00 92.50 70 ARG A CA 1
ATOM 521 C C . ARG A 1 70 ? -15.673 -4.301 11.917 1.00 92.50 70 ARG A C 1
ATOM 523 O O . ARG A 1 70 ? -14.631 -4.169 12.549 1.00 92.50 70 ARG A O 1
ATOM 530 N N . ALA A 1 71 ? -15.695 -4.588 10.619 1.00 94.12 71 ALA A N 1
ATOM 531 C CA . ALA A 1 71 ? -14.493 -4.723 9.807 1.00 94.12 71 ALA A CA 1
ATOM 532 C C . ALA A 1 71 ? -14.751 -4.274 8.364 1.00 94.12 71 ALA A C 1
ATOM 534 O O . ALA A 1 71 ? -15.864 -4.394 7.850 1.00 94.12 71 ALA A O 1
ATOM 535 N N . ILE A 1 72 ? -13.695 -3.799 7.703 1.00 95.56 72 ILE A N 1
ATOM 536 C CA . ILE A 1 72 ? -13.673 -3.532 6.263 1.00 95.56 72 ILE A CA 1
ATOM 537 C C . ILE A 1 72 ? -12.776 -4.581 5.612 1.00 95.56 72 ILE A C 1
ATOM 539 O O . ILE A 1 72 ? -11.576 -4.627 5.884 1.00 95.56 72 ILE A O 1
ATOM 543 N N . LEU A 1 73 ? -13.337 -5.386 4.708 1.00 95.88 73 LEU A N 1
ATOM 544 C CA . LEU A 1 73 ? -12.531 -6.202 3.805 1.00 95.88 73 LEU A CA 1
ATOM 545 C C . LEU A 1 73 ? -12.027 -5.320 2.660 1.00 95.88 73 LEU A C 1
ATOM 547 O O . LEU A 1 73 ? -12.767 -5.005 1.728 1.00 95.88 73 LEU A O 1
ATOM 551 N N . TYR A 1 74 ? -10.764 -4.909 2.740 1.00 96.50 74 TYR A N 1
ATOM 552 C CA . TYR A 1 74 ? -10.124 -4.109 1.702 1.00 96.50 74 TYR A CA 1
ATOM 553 C C . TYR A 1 74 ? -9.298 -4.987 0.757 1.00 96.50 74 TYR A C 1
ATOM 555 O O . TYR A 1 74 ? -8.293 -5.578 1.151 1.00 96.50 74 TYR A O 1
ATOM 563 N N . LEU A 1 75 ? -9.703 -5.031 -0.512 1.00 96.00 75 LEU A N 1
ATOM 564 C CA . LEU A 1 75 ? -8.959 -5.689 -1.584 1.00 96.00 75 LEU A CA 1
ATOM 565 C C . LEU A 1 75 ? -8.104 -4.646 -2.305 1.00 96.00 75 LEU A C 1
ATOM 567 O O . LEU A 1 75 ? -8.623 -3.674 -2.853 1.00 96.00 75 LEU A O 1
ATOM 571 N N . HIS A 1 76 ? -6.783 -4.822 -2.279 1.00 95.25 76 HIS A N 1
ATOM 572 C CA . HIS A 1 76 ? -5.873 -3.816 -2.812 1.00 95.25 76 HIS A CA 1
ATOM 573 C C . HIS A 1 76 ? -5.898 -3.735 -4.345 1.00 95.25 76 HIS A C 1
ATOM 575 O O . HIS A 1 76 ? -6.162 -4.709 -5.049 1.00 95.25 76 HIS A O 1
ATOM 581 N N . GLY A 1 77 ? -5.562 -2.555 -4.868 1.00 94.44 77 GLY A N 1
ATOM 582 C CA . GLY A 1 77 ? -5.374 -2.340 -6.300 1.00 94.44 77 GLY A CA 1
ATOM 583 C C . GLY A 1 77 ? -4.028 -2.865 -6.812 1.00 94.44 77 GLY A C 1
ATOM 584 O O . GLY A 1 77 ? -3.260 -3.495 -6.092 1.00 94.44 77 GLY A O 1
ATOM 585 N N . GLY A 1 78 ? -3.719 -2.558 -8.073 1.00 93.81 78 GLY A N 1
ATOM 586 C CA . GLY A 1 78 ? -2.487 -3.005 -8.742 1.00 93.81 78 GLY A CA 1
ATOM 587 C C . GLY A 1 78 ? -2.729 -3.868 -9.981 1.00 93.81 78 GLY A C 1
ATOM 588 O O . GLY A 1 78 ? -1.840 -4.595 -10.416 1.00 93.81 78 GLY A O 1
ATOM 589 N N . GLY A 1 79 ? -3.938 -3.802 -10.550 1.00 92.69 79 GLY A N 1
ATOM 590 C CA . GLY A 1 79 ? -4.273 -4.443 -11.825 1.00 92.69 79 GLY A CA 1
ATOM 591 C C . GLY A 1 79 ? -4.150 -5.964 -11.805 1.00 92.69 79 GLY A C 1
ATOM 592 O O . GLY A 1 79 ? -3.841 -6.543 -12.836 1.00 92.69 79 GLY A O 1
ATOM 593 N N . PHE A 1 80 ? -4.303 -6.590 -10.631 1.00 92.81 80 PHE A N 1
ATOM 594 C CA . PHE A 1 80 ? -4.092 -8.027 -10.388 1.00 92.81 80 PHE A CA 1
ATOM 595 C C . PHE A 1 80 ? -2.672 -8.538 -10.678 1.00 92.81 80 PHE A C 1
ATOM 597 O O . PHE A 1 80 ? -2.393 -9.728 -10.550 1.00 92.81 80 PHE A O 1
ATOM 604 N N . VAL A 1 81 ? -1.746 -7.642 -11.023 1.00 93.25 81 VAL A N 1
ATOM 605 C CA . VAL A 1 81 ? -0.374 -7.983 -11.397 1.00 93.25 81 VAL A CA 1
ATOM 606 C C . VAL A 1 81 ? 0.653 -7.399 -10.447 1.00 93.25 81 VAL A C 1
ATOM 608 O O . VAL A 1 81 ? 1.813 -7.733 -10.591 1.00 93.25 81 VAL A O 1
ATOM 611 N N . MET A 1 82 ? 0.301 -6.554 -9.484 1.00 94.44 82 MET A N 1
ATOM 612 C CA . MET A 1 82 ? 1.246 -5.990 -8.515 1.00 94.44 82 MET A CA 1
ATOM 613 C C . MET A 1 82 ? 0.535 -5.508 -7.253 1.00 94.44 82 MET A C 1
ATOM 615 O O . MET A 1 82 ? -0.690 -5.453 -7.204 1.00 94.44 82 MET A O 1
ATOM 619 N N . GLY A 1 83 ? 1.325 -5.129 -6.252 1.00 94.62 83 GLY A N 1
ATOM 620 C CA . GLY A 1 83 ? 0.829 -4.747 -4.939 1.00 94.62 83 GLY A CA 1
ATOM 621 C C . GLY A 1 83 ? 0.950 -5.884 -3.930 1.00 94.62 83 GLY A C 1
ATOM 622 O O . GLY A 1 83 ? 1.176 -7.040 -4.273 1.00 94.62 83 GLY A O 1
ATOM 623 N N . SER A 1 84 ? 0.843 -5.493 -2.672 1.00 93.88 84 SER A N 1
ATOM 624 C CA . SER A 1 84 ? 0.947 -6.332 -1.482 1.00 93.88 84 SER A CA 1
ATOM 625 C C . SER A 1 84 ? 0.343 -5.590 -0.286 1.00 93.88 84 SER A C 1
ATOM 627 O O . SER A 1 84 ? 0.152 -4.362 -0.356 1.00 93.88 84 SER A O 1
ATOM 629 N N . PRO A 1 85 ? 0.149 -6.270 0.855 1.00 93.81 85 PRO A N 1
ATOM 630 C CA . PRO A 1 85 ? -0.192 -5.603 2.106 1.00 93.81 85 PRO A CA 1
ATOM 631 C C . PRO A 1 85 ? 0.765 -4.455 2.452 1.00 93.81 85 PRO A C 1
ATOM 633 O O . PRO A 1 85 ? 0.317 -3.370 2.812 1.00 93.81 85 PRO A O 1
ATOM 636 N N . ARG A 1 86 ? 2.076 -4.609 2.231 1.00 93.06 86 ARG A N 1
ATOM 637 C CA . ARG A 1 86 ? 3.072 -3.555 2.494 1.00 93.06 86 ARG A CA 1
ATOM 638 C C . ARG A 1 86 ? 2.834 -2.292 1.662 1.00 93.06 86 ARG A C 1
ATOM 640 O O . ARG A 1 86 ? 2.960 -1.186 2.186 1.00 93.06 86 ARG A O 1
ATOM 647 N N . THR A 1 87 ? 2.474 -2.437 0.388 1.00 96.31 87 THR A N 1
ATOM 648 C CA . THR A 1 87 ? 2.247 -1.291 -0.517 1.00 96.31 87 THR A CA 1
ATOM 649 C C . THR A 1 87 ? 0.973 -0.508 -0.190 1.00 96.31 87 THR A C 1
ATOM 651 O O . THR A 1 87 ? 0.932 0.700 -0.409 1.00 96.31 87 THR A O 1
ATOM 654 N N . HIS A 1 88 ? -0.039 -1.160 0.392 1.00 97.19 88 HIS A N 1
ATOM 655 C CA . HIS A 1 88 ? -1.358 -0.563 0.629 1.00 97.19 88 HIS A CA 1
ATOM 656 C C . HIS A 1 88 ? -1.754 -0.428 2.109 1.00 97.19 88 HIS A C 1
ATOM 658 O O . HIS A 1 88 ? -2.787 0.176 2.390 1.00 97.19 88 HIS A O 1
ATOM 664 N N . ARG A 1 89 ? -0.939 -0.894 3.069 1.00 96.38 89 ARG A N 1
ATOM 665 C CA . ARG A 1 89 ? -1.251 -0.818 4.514 1.00 96.38 89 ARG A CA 1
ATOM 666 C C . ARG A 1 89 ? -1.588 0.593 4.996 1.00 96.38 89 ARG A C 1
ATOM 668 O O . ARG A 1 89 ? -2.424 0.760 5.872 1.00 96.38 89 ARG A O 1
ATOM 675 N N . HIS A 1 90 ? -0.966 1.612 4.401 1.00 97.31 90 HIS A N 1
ATOM 676 C CA . HIS A 1 90 ? -1.239 3.015 4.707 1.00 97.31 90 HIS A CA 1
ATOM 677 C C . HIS A 1 90 ? -2.700 3.398 4.427 1.00 97.31 90 HIS A C 1
ATOM 679 O O . HIS A 1 90 ? -3.329 4.063 5.245 1.00 97.31 90 HIS A O 1
ATOM 685 N N . LEU A 1 91 ? -3.239 2.940 3.295 1.00 97.12 91 LEU A N 1
ATOM 686 C CA . LEU A 1 91 ? -4.611 3.188 2.881 1.00 97.12 91 LEU A CA 1
ATOM 687 C C . LEU A 1 91 ? -5.584 2.339 3.698 1.00 97.12 91 LEU A C 1
ATOM 689 O O . LEU A 1 91 ? -6.598 2.862 4.137 1.00 97.12 91 LEU A O 1
ATOM 693 N N . ALA A 1 92 ? -5.248 1.075 3.979 1.00 96.50 92 ALA A N 1
ATOM 694 C CA . ALA A 1 92 ? -6.046 0.234 4.874 1.00 96.50 92 ALA A CA 1
ATOM 695 C C . ALA A 1 92 ? -6.200 0.874 6.268 1.00 96.50 92 ALA A C 1
ATOM 697 O O . ALA A 1 92 ? -7.306 0.951 6.795 1.00 96.50 92 ALA A O 1
ATOM 698 N N . ALA A 1 93 ? -5.115 1.417 6.830 1.00 96.62 93 ALA A N 1
ATOM 699 C CA . ALA A 1 93 ? -5.164 2.163 8.086 1.00 96.62 93 ALA A CA 1
ATOM 700 C C . ALA A 1 93 ? -5.976 3.462 7.972 1.00 96.62 93 ALA A C 1
ATOM 702 O O . ALA A 1 93 ? -6.761 3.768 8.863 1.00 96.62 93 ALA A O 1
ATOM 703 N N . ALA A 1 94 ? -5.826 4.219 6.880 1.00 96.19 94 ALA A N 1
ATOM 704 C CA . ALA A 1 94 ? -6.617 5.430 6.662 1.00 96.19 94 ALA A CA 1
ATOM 705 C C . ALA A 1 94 ? -8.123 5.129 6.572 1.00 96.19 94 ALA A C 1
ATOM 707 O O . ALA A 1 94 ? -8.921 5.869 7.137 1.00 96.19 94 ALA A O 1
ATOM 708 N N . LEU A 1 95 ? -8.504 4.029 5.914 1.00 95.44 95 LEU A N 1
ATOM 709 C CA . LEU A 1 95 ? -9.888 3.558 5.858 1.00 95.44 95 LEU A CA 1
ATOM 710 C C . LEU A 1 95 ? -10.401 3.160 7.242 1.00 95.44 95 LEU A C 1
ATOM 712 O O . LEU A 1 95 ? -11.496 3.571 7.605 1.00 95.44 95 LEU A O 1
ATOM 716 N N . ALA A 1 96 ? -9.606 2.420 8.022 1.00 94.38 96 ALA A N 1
ATOM 717 C CA . ALA A 1 96 ? -9.968 2.053 9.389 1.00 94.38 96 ALA A CA 1
ATOM 718 C C . ALA A 1 96 ? -10.231 3.299 10.252 1.00 94.38 96 ALA A C 1
ATOM 720 O O . ALA A 1 96 ? -11.307 3.434 10.820 1.00 94.38 96 ALA A O 1
ATOM 721 N N . GLY A 1 97 ? -9.300 4.259 10.266 1.00 93.19 97 GLY A N 1
ATOM 722 C CA . GLY A 1 97 ? -9.456 5.489 11.051 1.00 93.19 97 GLY A CA 1
ATOM 723 C C . GLY A 1 97 ? -10.599 6.394 10.581 1.00 93.19 97 GLY A C 1
ATOM 724 O O . GLY A 1 97 ? -11.167 7.125 11.384 1.00 93.19 97 GLY A O 1
ATOM 725 N N . ALA A 1 98 ? -10.954 6.354 9.294 1.00 93.12 98 ALA A N 1
ATOM 726 C CA . ALA A 1 98 ? -12.088 7.109 8.765 1.00 93.12 98 ALA A CA 1
ATOM 727 C C . ALA A 1 98 ? -13.447 6.444 9.051 1.00 93.12 98 ALA A C 1
ATOM 729 O O . ALA A 1 98 ? -14.471 7.124 8.992 1.00 93.12 98 ALA A O 1
ATOM 730 N N . ALA A 1 99 ? -13.471 5.135 9.318 1.00 89.56 99 ALA A N 1
ATOM 731 C CA . ALA A 1 99 ? -14.698 4.361 9.490 1.00 89.56 99 ALA A CA 1
ATOM 732 C C . ALA A 1 99 ? -15.187 4.257 10.946 1.00 89.56 99 ALA A C 1
ATOM 734 O O . ALA A 1 99 ? -16.388 4.054 11.139 1.00 89.56 99 ALA A O 1
ATOM 735 N N . GLY A 1 100 ? -14.298 4.422 11.936 1.00 65.69 100 GLY A N 1
ATOM 736 C CA . GLY A 1 100 ? -14.605 4.243 13.365 1.00 65.69 100 GLY A CA 1
ATOM 737 C C . GLY A 1 100 ? -14.581 2.778 13.778 1.00 65.69 100 GLY A C 1
ATOM 738 O O . GLY A 1 100 ? -15.662 2.212 14.063 1.00 65.69 100 GLY A O 1
#